Protein AF-A0A945FA44-F1 (afdb_monomer_lite)

Radius of gyration: 22.69 Å; chains: 1; bounding box: 32×105×58 Å

Secondary structure (DSSP, 8-state):
-----------------------S-EEEEEE-TT--EEEEESGGG--HHHHHHHHHTT-EEEEEEE-EEEE-TTSS-EEEE--HHHHHHTT--SEEEEEE-SSS-EEEEEEETTTEEPP--SEE-HHHHHHHHHHHHHHHHTT-GGG---------------

Sequence (162 aa):
MKHFITLIVLTVFLAPLQARAGSGYDYQLYKNSENYGIVVFPKKYIFKSLGDYIASISFDAVESGKAVMRRGSKNENETLMMPLEVQKKHSIEKFIVIQVLGQDAMLAGIYDPEWGLTLPSAQHGMEAMKENIPKTLNIFRGSNPRRQTGIPGRLTGLPSRG

pLDDT: mean 81.05, std 21.4, range [36.09, 98.69]

Foldseek 3Di:
DDDDDDDDDDPDPPPPPPPQPQPPAKWWWWAAPVLEIEIEPSPVQCDDLNVVLCVVVRTHTDDMDGWGWDWWLVNPDIDTGPDPVVCVVSVHQKYKYWYDPHQAWIFIWIHHNVPIIDDSPDTGGPVRCSVVVLVVVCVVCPPPPVPNDDDPDDDDDDDDDD

Structure (mmCIF, N/CA/C/O backbone):
data_AF-A0A945FA44-F1
#
_entry.id   AF-A0A945FA44-F1
#
loop_
_atom_site.group_PDB
_atom_site.id
_atom_site.type_symbol
_atom_site.label_atom_id
_atom_site.label_alt_id
_atom_site.label_comp_id
_atom_site.label_asym_id
_atom_site.label_entity_id
_atom_site.label_seq_id
_atom_site.pdbx_PDB_ins_code
_atom_s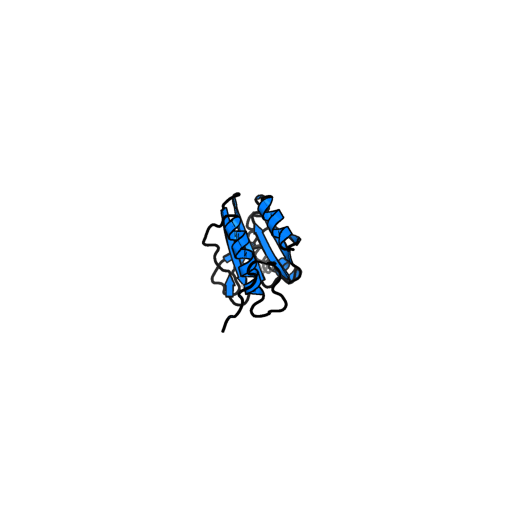ite.Cartn_x
_atom_site.Cartn_y
_atom_site.Cartn_z
_atom_site.occupancy
_atom_site.B_iso_or_equiv
_atom_site.auth_seq_id
_atom_site.auth_comp_id
_atom_site.auth_asym_id
_atom_site.auth_atom_id
_atom_site.pdbx_PDB_model_num
ATOM 1 N N . MET A 1 1 ? 13.989 57.664 -43.356 1.00 36.09 1 MET A N 1
ATOM 2 C CA . MET A 1 1 ? 13.396 56.471 -43.996 1.00 36.09 1 MET A CA 1
ATOM 3 C C . MET A 1 1 ? 13.568 55.290 -43.053 1.00 36.09 1 MET A C 1
ATOM 5 O O . MET A 1 1 ? 14.694 55.092 -42.635 1.00 36.09 1 MET A O 1
ATOM 9 N N . LYS A 1 2 ? 12.471 54.563 -42.764 1.00 38.12 2 LYS A N 1
ATOM 10 C CA . LYS A 1 2 ? 12.396 53.084 -42.662 1.00 38.12 2 LYS A CA 1
ATOM 11 C C . LYS A 1 2 ? 13.391 52.375 -41.701 1.00 38.12 2 LYS A C 1
ATOM 13 O O . LYS A 1 2 ? 14.580 52.408 -41.948 1.00 38.12 2 LYS A O 1
ATOM 18 N N . HIS A 1 3 ? 13.027 51.646 -40.642 1.00 48.44 3 HIS A N 1
ATOM 19 C CA . HIS A 1 3 ? 11.811 50.901 -40.305 1.00 48.44 3 HIS A CA 1
ATOM 20 C C . HIS A 1 3 ? 11.721 50.675 -38.781 1.00 48.44 3 HIS A C 1
ATOM 22 O O . HIS A 1 3 ? 12.719 50.373 -38.136 1.00 48.44 3 HIS A O 1
ATOM 28 N N . PHE A 1 4 ? 10.502 50.744 -38.244 1.00 50.22 4 PHE A N 1
ATOM 29 C CA . PHE A 1 4 ? 10.088 50.061 -37.017 1.00 50.22 4 PHE A CA 1
ATOM 30 C C . PHE A 1 4 ? 9.973 48.557 -37.289 1.00 50.22 4 PHE A C 1
ATOM 32 O O . PHE A 1 4 ? 9.249 48.219 -38.223 1.00 50.22 4 PHE A O 1
ATOM 39 N N . ILE A 1 5 ? 10.574 47.683 -36.465 1.00 52.59 5 ILE A N 1
ATOM 40 C CA . ILE A 1 5 ? 10.046 46.331 -36.188 1.00 52.59 5 ILE A CA 1
ATOM 41 C C . ILE A 1 5 ? 10.317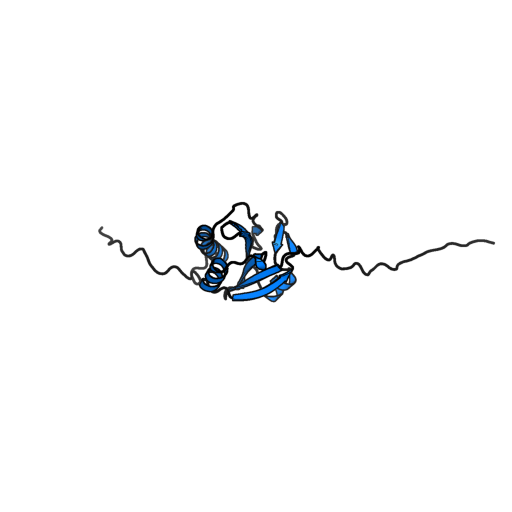 45.951 -34.719 1.00 52.59 5 ILE A C 1
ATOM 43 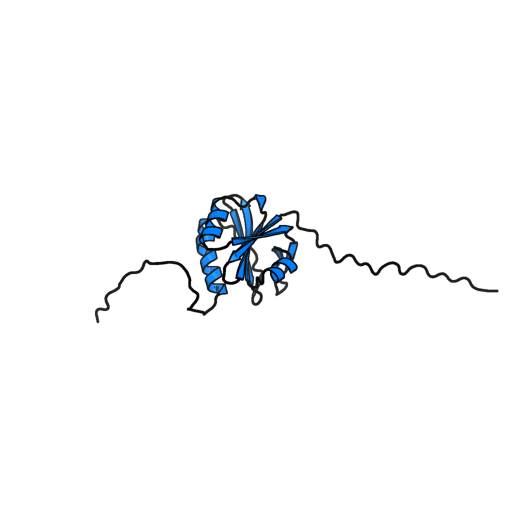O O . ILE A 1 5 ? 11.445 45.931 -34.239 1.00 52.59 5 ILE A O 1
ATOM 47 N N . THR A 1 6 ? 9.210 45.665 -34.049 1.00 47.38 6 THR A N 1
ATOM 48 C CA . THR A 1 6 ? 8.952 45.159 -32.698 1.00 47.38 6 THR A CA 1
ATOM 49 C C . THR A 1 6 ? 9.402 43.704 -32.481 1.00 47.38 6 THR A C 1
ATOM 51 O O . THR A 1 6 ? 9.190 42.883 -33.368 1.00 47.38 6 THR A O 1
ATOM 54 N N . LEU A 1 7 ? 9.871 43.341 -31.273 1.00 48.66 7 LEU A N 1
ATOM 55 C CA . LEU A 1 7 ? 9.714 41.981 -30.701 1.00 48.66 7 LEU A CA 1
ATOM 56 C C . LEU A 1 7 ? 9.857 42.027 -29.157 1.00 48.66 7 LEU A C 1
ATOM 58 O O . LEU A 1 7 ? 10.959 42.069 -28.626 1.00 48.66 7 LEU A O 1
ATOM 62 N N . ILE A 1 8 ? 8.813 42.383 -28.404 1.00 52.75 8 ILE A N 1
ATOM 63 C CA . ILE A 1 8 ? 7.915 41.489 -27.639 1.00 52.75 8 ILE A CA 1
ATOM 64 C C . ILE A 1 8 ? 8.549 40.154 -27.171 1.00 52.75 8 ILE A C 1
ATOM 66 O O . ILE A 1 8 ? 8.669 39.210 -27.938 1.00 52.75 8 ILE A O 1
ATOM 70 N N . VAL A 1 9 ? 8.843 40.120 -25.861 1.00 49.56 9 VAL A N 1
ATOM 71 C CA . VAL A 1 9 ? 8.635 39.030 -24.878 1.00 49.56 9 VAL A CA 1
ATOM 72 C C . VAL A 1 9 ? 9.369 37.694 -25.079 1.00 49.56 9 VAL A C 1
ATOM 74 O O . VAL A 1 9 ? 8.985 36.861 -25.890 1.00 49.56 9 VAL A O 1
ATOM 77 N N . LEU A 1 10 ? 10.292 37.402 -24.152 1.00 42.75 10 LEU A N 1
ATOM 78 C CA . LEU A 1 10 ? 10.541 36.032 -23.680 1.00 42.75 10 LEU A CA 1
ATOM 79 C C . LEU A 1 10 ? 10.611 35.995 -22.144 1.00 42.75 10 LEU A C 1
ATOM 81 O O . LEU A 1 10 ? 11.617 35.644 -21.538 1.00 42.75 10 LEU A O 1
ATOM 85 N N . THR A 1 11 ? 9.510 36.378 -21.502 1.00 53.59 11 THR A N 1
ATOM 86 C CA . THR A 1 11 ? 9.221 36.096 -20.089 1.00 53.59 11 THR A CA 1
ATOM 87 C C . THR A 1 11 ? 8.400 34.812 -19.966 1.00 53.59 11 THR A C 1
ATOM 89 O O . THR A 1 11 ? 7.275 34.866 -19.501 1.00 53.59 11 THR A O 1
ATOM 92 N N . VAL A 1 12 ? 8.922 33.644 -20.364 1.00 52.31 12 VAL A N 1
ATOM 93 C CA . VAL A 1 12 ? 8.373 32.344 -19.916 1.00 52.31 12 VAL A CA 1
ATOM 94 C C . VAL A 1 12 ? 9.465 31.266 -19.958 1.00 52.31 12 VAL A C 1
ATOM 96 O O . VAL A 1 12 ? 9.595 30.541 -20.934 1.00 52.31 12 VAL A O 1
ATOM 99 N N . PHE A 1 13 ? 10.248 31.127 -18.888 1.00 43.81 13 PHE A N 1
ATOM 100 C CA . PHE A 1 13 ? 10.927 29.856 -18.572 1.00 43.81 13 PHE A CA 1
ATOM 101 C C . PHE A 1 13 ? 10.882 29.534 -17.070 1.00 43.81 13 PHE A C 1
ATOM 103 O O . PHE A 1 13 ? 11.717 28.820 -16.532 1.00 43.81 13 PHE A O 1
ATOM 110 N N . LEU A 1 14 ? 9.847 30.028 -16.388 1.00 46.38 14 LEU A N 1
ATOM 111 C CA . LEU A 1 14 ? 9.320 29.405 -15.180 1.00 46.38 14 LEU A CA 1
ATOM 112 C C . LEU A 1 14 ? 8.082 28.627 -15.613 1.00 46.38 14 LEU A C 1
ATOM 114 O O . LEU A 1 14 ? 6.956 29.074 -15.425 1.00 46.38 14 LEU A O 1
ATOM 118 N N . ALA A 1 15 ? 8.290 27.478 -16.255 1.00 44.00 15 ALA A N 1
ATOM 119 C CA . ALA A 1 15 ? 7.246 26.470 -16.226 1.00 44.00 15 ALA A CA 1
ATOM 120 C C . ALA A 1 15 ? 7.117 26.070 -14.748 1.00 44.00 15 ALA A C 1
ATOM 122 O O . ALA A 1 15 ? 8.093 25.545 -14.199 1.00 44.00 15 ALA A O 1
ATOM 123 N N . PRO A 1 16 ? 5.988 26.332 -14.060 1.00 47.81 16 PRO A N 1
ATOM 124 C CA . PRO A 1 16 ? 5.751 25.636 -12.813 1.00 47.81 16 PRO A CA 1
ATOM 125 C C . PRO A 1 16 ? 5.829 24.152 -13.165 1.00 47.81 16 PRO A C 1
ATOM 127 O O . PRO A 1 16 ? 5.113 23.696 -14.063 1.00 47.81 16 PRO A O 1
ATOM 130 N N . LEU A 1 17 ? 6.750 23.427 -12.510 1.00 48.97 17 LEU A N 1
ATOM 131 C CA . LEU A 1 17 ? 6.714 21.969 -12.455 1.00 48.97 17 LEU A CA 1
ATOM 132 C C . LEU A 1 17 ? 5.247 21.601 -12.347 1.00 48.97 17 LEU A C 1
ATOM 134 O O . LEU A 1 17 ? 4.590 22.095 -11.431 1.00 48.97 17 LEU A O 1
ATOM 138 N N . GLN A 1 18 ? 4.753 20.835 -13.319 1.00 43.97 18 GLN A N 1
ATOM 139 C CA . GLN A 1 18 ? 3.375 20.385 -13.383 1.00 43.97 18 GLN A CA 1
ATOM 140 C C . GLN A 1 18 ? 2.956 19.946 -11.984 1.00 43.97 18 GLN A C 1
ATOM 142 O O . GLN A 1 18 ? 3.293 18.848 -11.538 1.00 43.97 18 GLN A O 1
ATOM 147 N N . ALA A 1 19 ? 2.258 20.829 -11.271 1.00 47.84 19 ALA A N 1
ATOM 148 C CA . ALA A 1 19 ? 1.634 20.507 -10.015 1.00 47.84 19 ALA A CA 1
ATOM 149 C C . ALA A 1 19 ? 0.479 19.609 -10.430 1.00 47.84 19 ALA A C 1
ATOM 151 O O . ALA A 1 19 ? -0.627 20.078 -10.694 1.00 47.84 19 ALA A O 1
ATOM 152 N N . ARG A 1 20 ? 0.775 18.314 -10.618 1.00 50.59 20 ARG A N 1
ATOM 153 C CA . ARG A 1 20 ? -0.246 17.282 -10.739 1.00 50.59 20 ARG A CA 1
ATOM 154 C C . ARG A 1 20 ? -1.184 17.545 -9.581 1.00 50.59 20 ARG A C 1
ATOM 156 O O . ARG A 1 20 ? -0.742 17.506 -8.433 1.00 50.59 20 ARG A O 1
ATOM 163 N N . ALA A 1 21 ? -2.423 17.900 -9.911 1.00 46.81 21 ALA A N 1
ATOM 164 C CA . ALA A 1 21 ? -3.441 18.219 -8.935 1.00 46.81 21 ALA A CA 1
ATOM 165 C C . ALA A 1 21 ? -3.416 17.120 -7.869 1.00 46.81 21 ALA A C 1
ATOM 167 O O . ALA A 1 21 ? -3.644 15.944 -8.170 1.00 46.81 21 ALA A O 1
ATOM 168 N N . GLY A 1 22 ? -3.026 17.490 -6.646 1.00 55.53 22 GLY A N 1
ATOM 169 C CA . GLY A 1 22 ? -3.114 16.583 -5.515 1.00 55.53 22 GLY A CA 1
ATOM 170 C C . GLY A 1 22 ? -4.555 16.102 -5.457 1.00 55.53 22 GLY A C 1
ATOM 171 O O . GLY A 1 22 ? -5.479 16.900 -5.595 1.00 55.53 22 GLY A O 1
ATOM 172 N N . SER A 1 23 ? -4.756 14.803 -5.297 1.00 65.69 23 SER A N 1
ATOM 173 C CA . SER A 1 23 ? -6.063 14.152 -5.449 1.00 65.69 23 SER A CA 1
ATOM 174 C C . SER A 1 23 ? -7.109 14.529 -4.388 1.00 65.69 23 SER A C 1
ATOM 176 O O . SER A 1 23 ? -8.102 13.832 -4.218 1.00 65.69 23 SER A O 1
ATOM 178 N N . GLY A 1 24 ? -6.886 15.599 -3.619 1.00 79.62 24 GLY A N 1
ATOM 179 C CA . GLY A 1 24 ? -7.657 16.002 -2.442 1.00 79.62 24 GLY A CA 1
ATOM 180 C C . GLY A 1 24 ? -7.461 15.070 -1.242 1.00 79.62 24 GLY A C 1
ATOM 181 O O . GLY A 1 24 ? -7.406 15.537 -0.100 1.00 79.62 24 GLY A O 1
ATOM 182 N N . TYR A 1 25 ? -7.293 13.772 -1.494 1.00 92.12 25 TYR A N 1
ATOM 183 C CA . TYR A 1 25 ? -7.171 12.733 -0.486 1.00 92.12 25 TYR A CA 1
ATOM 184 C C . TYR A 1 25 ? -5.803 12.721 0.191 1.00 92.12 25 TYR A C 1
ATOM 186 O O . TYR A 1 25 ? -4.752 12.774 -0.451 1.00 92.12 25 TYR A O 1
ATOM 194 N N . ASP A 1 26 ? -5.835 12.601 1.514 1.00 96.81 26 ASP A N 1
ATOM 195 C CA . ASP A 1 26 ? -4.654 12.297 2.308 1.00 96.81 26 ASP A CA 1
ATOM 196 C C . ASP A 1 26 ? -4.371 10.794 2.255 1.00 96.81 26 ASP A C 1
ATOM 198 O O . ASP A 1 26 ? -5.305 9.992 2.308 1.00 96.81 26 ASP A O 1
ATOM 202 N N . TYR A 1 27 ? -3.101 10.406 2.185 1.00 97.62 27 TYR A N 1
ATOM 203 C CA . TYR A 1 27 ? -2.666 9.023 2.371 1.00 97.62 27 TYR A CA 1
ATOM 204 C C . TYR A 1 27 ? -1.957 8.852 3.716 1.00 97.62 27 TYR A C 1
ATOM 206 O O . TYR A 1 27 ? -1.428 9.807 4.290 1.00 97.62 27 TYR A O 1
ATOM 214 N N . GLN A 1 28 ? -1.905 7.612 4.189 1.00 98.44 28 GLN A N 1
ATOM 215 C CA . GLN A 1 28 ? -0.967 7.150 5.203 1.00 98.44 28 GLN A CA 1
ATOM 216 C C . GLN A 1 28 ? -0.066 6.086 4.579 1.00 98.44 28 GLN A C 1
ATOM 218 O O . GLN A 1 28 ? -0.556 5.117 4.002 1.00 98.44 28 GLN A O 1
ATOM 223 N N . LEU A 1 29 ? 1.245 6.281 4.678 1.00 98.62 29 LEU A N 1
ATOM 224 C CA . LEU A 1 29 ? 2.247 5.294 4.311 1.00 98.62 29 LEU A CA 1
ATOM 225 C C . LEU A 1 29 ? 2.685 4.539 5.561 1.00 98.62 29 LEU A C 1
ATOM 227 O O . LEU A 1 29 ? 3.043 5.150 6.576 1.00 98.62 29 LEU A O 1
ATOM 231 N N . TYR A 1 30 ? 2.691 3.220 5.439 1.00 98.69 30 TYR A N 1
ATOM 232 C CA . TYR A 1 30 ? 3.281 2.299 6.387 1.00 98.69 30 TYR A CA 1
ATOM 233 C C . TYR A 1 30 ? 4.445 1.556 5.742 1.00 98.69 30 TYR A C 1
ATOM 235 O O . TYR A 1 30 ? 4.419 1.297 4.536 1.00 98.69 30 TYR A O 1
ATOM 243 N N . LYS A 1 31 ? 5.445 1.190 6.541 1.00 98.19 31 LYS A N 1
ATOM 244 C CA . LYS A 1 31 ? 6.649 0.500 6.081 1.00 98.19 31 LYS A CA 1
ATOM 245 C C . LYS A 1 31 ? 7.060 -0.581 7.078 1.00 98.19 31 LYS A C 1
ATOM 247 O O . LYS A 1 31 ? 6.935 -0.373 8.279 1.00 98.19 31 LYS A O 1
ATOM 252 N N . ASN A 1 32 ? 7.571 -1.706 6.584 1.00 97.50 32 ASN A N 1
ATOM 253 C CA . ASN A 1 32 ? 8.159 -2.755 7.421 1.00 97.50 32 ASN A CA 1
ATOM 254 C C . ASN A 1 32 ? 9.701 -2.781 7.346 1.00 97.50 32 ASN A C 1
ATOM 256 O O . ASN A 1 32 ? 10.327 -2.052 6.569 1.00 97.50 32 ASN A O 1
ATOM 260 N N . SER A 1 33 ? 10.327 -3.664 8.128 1.00 95.62 33 SER A N 1
ATOM 261 C CA . SER A 1 33 ? 11.790 -3.844 8.174 1.00 95.62 33 SER A CA 1
ATOM 262 C C . SER A 1 33 ? 12.412 -4.356 6.866 1.00 95.62 33 SER A C 1
ATOM 264 O O . SER A 1 33 ? 13.619 -4.234 6.668 1.00 95.62 33 SER A O 1
ATOM 266 N N . GLU A 1 34 ? 11.602 -4.891 5.949 1.00 95.00 34 GLU A N 1
ATOM 267 C CA . GLU A 1 34 ? 12.029 -5.342 4.619 1.00 95.00 34 GLU A CA 1
ATOM 268 C C . GLU A 1 34 ? 11.973 -4.227 3.561 1.00 95.00 34 GLU A C 1
ATOM 270 O O . GLU A 1 34 ? 12.319 -4.459 2.405 1.00 95.00 34 GLU A O 1
ATOM 275 N N . ASN A 1 35 ? 11.580 -3.009 3.952 1.00 95.62 35 ASN A N 1
ATOM 276 C CA . ASN A 1 35 ? 11.327 -1.860 3.079 1.00 95.62 35 ASN A CA 1
ATOM 277 C C . ASN A 1 35 ? 10.135 -2.016 2.117 1.00 95.62 35 ASN A C 1
ATOM 279 O O . ASN A 1 35 ? 10.029 -1.272 1.139 1.00 95.62 35 ASN A O 1
ATOM 283 N N . TYR A 1 36 ? 9.204 -2.925 2.405 1.00 97.56 36 TYR A N 1
ATOM 284 C CA . TYR A 1 36 ? 7.919 -2.965 1.712 1.00 97.56 36 TYR A CA 1
ATOM 285 C C . TYR A 1 36 ? 6.979 -1.900 2.267 1.00 97.56 36 TYR A C 1
ATOM 287 O O . TYR A 1 36 ? 7.020 -1.577 3.456 1.00 97.56 36 TYR A O 1
ATOM 295 N N . GLY A 1 37 ? 6.132 -1.356 1.394 1.00 98.12 37 GLY A N 1
ATOM 296 C CA . GLY A 1 37 ? 5.158 -0.329 1.750 1.00 98.12 37 GLY A CA 1
ATOM 297 C C . GLY A 1 37 ? 3.714 -0.826 1.759 1.00 98.12 37 GLY A C 1
ATOM 298 O O . GLY A 1 37 ? 3.331 -1.686 0.966 1.00 98.12 37 GLY A O 1
ATOM 299 N N . ILE A 1 38 ? 2.887 -0.216 2.603 1.00 98.44 38 ILE A N 1
ATOM 300 C CA . ILE A 1 38 ? 1.429 -0.202 2.453 1.00 98.44 38 ILE A CA 1
ATOM 301 C C . ILE A 1 38 ? 0.999 1.263 2.407 1.00 98.44 38 ILE A C 1
ATOM 303 O O . ILE A 1 38 ? 1.237 2.017 3.347 1.00 98.44 38 ILE A O 1
ATOM 307 N N . VAL A 1 39 ? 0.378 1.680 1.308 1.00 97.69 39 VAL A N 1
ATOM 308 C CA . VAL A 1 39 ? -0.181 3.025 1.142 1.00 97.69 39 VAL A CA 1
ATOM 309 C C . VAL A 1 39 ? -1.689 2.923 1.268 1.00 97.69 39 VAL A C 1
ATOM 311 O O . VAL A 1 39 ? -2.322 2.260 0.452 1.00 97.69 39 VAL A O 1
ATOM 314 N N . VAL A 1 40 ? -2.268 3.599 2.256 1.00 97.50 40 VAL A N 1
ATOM 315 C CA . VAL A 1 40 ? -3.718 3.613 2.473 1.00 97.50 40 VAL A CA 1
ATOM 316 C C . VAL A 1 40 ? -4.275 5.005 2.223 1.00 97.50 40 VAL A C 1
ATOM 318 O O . VAL A 1 40 ? -3.767 5.988 2.766 1.00 97.50 40 VAL A O 1
ATOM 321 N N . PHE A 1 41 ? -5.339 5.100 1.431 1.00 96.00 41 PHE A N 1
ATOM 322 C CA . PHE A 1 41 ? -6.087 6.336 1.224 1.00 96.00 41 PHE A CA 1
ATOM 323 C C . PHE A 1 41 ? -7.589 6.042 1.072 1.00 96.00 41 PHE A C 1
ATOM 325 O O . PHE A 1 41 ? -7.962 4.951 0.661 1.00 96.00 41 PHE A O 1
ATOM 332 N N . PRO A 1 42 ? -8.477 7.002 1.353 1.00 95.56 42 PRO A N 1
ATOM 333 C CA . PRO A 1 42 ? -8.221 8.229 2.096 1.00 95.56 42 PRO A CA 1
ATOM 334 C C . PRO A 1 42 ? -7.873 7.935 3.564 1.00 95.56 42 PRO A C 1
ATOM 336 O O . PRO A 1 42 ? -8.554 7.153 4.223 1.00 95.56 42 PRO A O 1
ATOM 339 N N . LYS A 1 43 ? -6.860 8.613 4.114 1.00 95.81 43 LYS A N 1
ATOM 340 C CA . LYS A 1 43 ? -6.381 8.438 5.499 1.00 95.81 43 LYS A CA 1
ATOM 341 C C . LYS A 1 43 ? -7.499 8.573 6.535 1.00 95.81 43 LYS A C 1
ATOM 343 O O . LYS A 1 43 ? -7.541 7.819 7.498 1.00 95.81 43 LYS A O 1
ATOM 348 N N . LYS A 1 44 ? -8.437 9.500 6.314 1.00 94.00 44 LYS A N 1
ATOM 349 C CA . LYS A 1 44 ? -9.598 9.726 7.192 1.00 94.00 44 LYS A CA 1
ATOM 350 C C . LYS A 1 44 ? -10.533 8.517 7.338 1.00 94.00 44 LYS A C 1
ATOM 352 O O . LYS A 1 44 ? -11.355 8.514 8.245 1.00 94.00 44 LYS A O 1
ATOM 357 N N . TYR A 1 45 ? -10.439 7.529 6.448 1.00 94.50 45 TYR A N 1
ATOM 358 C CA . TYR A 1 45 ? -11.272 6.325 6.468 1.00 94.50 45 TYR A CA 1
ATOM 359 C C . TYR A 1 45 ? -10.529 5.088 6.971 1.00 94.50 45 TYR A C 1
ATOM 361 O O . TYR A 1 45 ? -11.099 4.002 6.970 1.00 94.50 45 TYR A O 1
ATOM 369 N N . ILE A 1 46 ? -9.290 5.231 7.449 1.00 95.50 46 ILE A N 1
ATOM 370 C CA . ILE A 1 46 ? -8.579 4.132 8.105 1.00 95.50 46 ILE A CA 1
ATOM 371 C C . ILE A 1 46 ? -9.293 3.821 9.421 1.00 95.50 46 ILE A C 1
ATOM 373 O O . ILE A 1 46 ? -9.153 4.531 10.416 1.00 95.50 46 ILE A O 1
ATOM 377 N N . PHE A 1 47 ? -10.094 2.764 9.404 1.00 94.75 47 PHE A N 1
ATOM 378 C CA . PHE A 1 47 ? -10.815 2.280 10.569 1.00 94.75 47 PHE A CA 1
ATOM 379 C C . PHE A 1 47 ? -9.906 1.419 11.452 1.00 94.75 47 PHE A C 1
ATOM 381 O O . PHE A 1 47 ? -8.887 0.884 11.007 1.00 94.75 47 PHE A O 1
ATOM 388 N N . LYS A 1 48 ? -10.290 1.282 12.725 1.00 94.81 48 LYS A N 1
ATOM 389 C CA . LYS A 1 48 ? -9.450 0.686 13.770 1.00 94.81 48 LYS A CA 1
ATOM 390 C C . LYS A 1 48 ? -8.933 -0.708 13.407 1.00 94.81 48 LYS A C 1
ATOM 392 O O . LYS A 1 48 ? -7.739 -0.938 13.520 1.00 94.81 48 LYS A O 1
ATOM 397 N N . SER A 1 49 ? -9.784 -1.615 12.923 1.00 95.00 49 SER A N 1
ATOM 398 C CA . SER A 1 49 ? -9.350 -2.983 12.602 1.00 95.00 49 SER A CA 1
ATOM 399 C C . SER A 1 49 ? -8.362 -3.058 11.435 1.00 95.00 49 SER A C 1
ATOM 401 O O . SER A 1 49 ? -7.471 -3.903 11.478 1.00 95.00 49 SER A O 1
ATOM 403 N N . LEU A 1 50 ? -8.442 -2.162 10.443 1.00 96.25 50 LEU A N 1
ATOM 404 C CA . LEU A 1 50 ? -7.422 -2.063 9.395 1.00 96.25 50 LEU A CA 1
ATOM 405 C C . LEU A 1 50 ? -6.091 -1.563 9.968 1.00 96.25 50 LEU A C 1
ATOM 407 O O . LEU A 1 50 ? -5.048 -2.148 9.689 1.00 96.25 50 LEU A O 1
ATOM 411 N N . GLY A 1 51 ? -6.129 -0.508 10.788 1.00 96.56 51 GLY A N 1
ATOM 412 C CA . GLY A 1 51 ? -4.937 0.035 11.444 1.00 96.56 51 GLY A CA 1
ATOM 413 C C . GLY A 1 51 ? -4.257 -0.978 12.370 1.00 96.56 51 GLY A C 1
ATOM 414 O O . GLY A 1 51 ? -3.052 -1.196 12.259 1.00 96.56 51 GLY A O 1
ATOM 415 N N . ASP A 1 52 ? -5.039 -1.644 13.223 1.00 97.31 52 ASP A N 1
ATOM 416 C CA . ASP A 1 52 ? -4.571 -2.692 14.135 1.00 97.31 52 ASP A CA 1
ATOM 417 C C . ASP A 1 52 ? -3.957 -3.864 13.358 1.00 97.31 52 ASP A C 1
ATOM 419 O O . ASP A 1 52 ? -2.903 -4.377 13.733 1.00 97.31 52 ASP A O 1
ATOM 423 N N . TYR A 1 53 ? -4.588 -4.278 12.253 1.00 97.62 53 TYR A N 1
ATOM 424 C CA . TYR A 1 53 ? -4.061 -5.349 11.415 1.00 97.62 53 TYR A CA 1
ATOM 425 C C . TYR A 1 53 ? -2.714 -4.974 10.789 1.00 97.62 53 TYR A C 1
ATOM 427 O O . TYR A 1 53 ? -1.768 -5.753 10.899 1.00 97.62 53 TYR A O 1
ATOM 435 N N . ILE A 1 54 ? -2.599 -3.786 10.184 1.00 98.06 54 ILE A N 1
ATOM 436 C CA . ILE A 1 54 ? -1.340 -3.309 9.592 1.00 98.06 54 ILE A CA 1
ATOM 437 C C . ILE A 1 54 ? -0.226 -3.289 10.653 1.00 98.06 54 ILE A C 1
ATOM 439 O O . ILE A 1 54 ? 0.860 -3.812 10.410 1.00 98.06 54 ILE A O 1
ATOM 443 N N . ALA A 1 55 ? -0.508 -2.788 11.858 1.00 97.62 55 ALA A N 1
ATOM 444 C CA . ALA A 1 55 ? 0.455 -2.820 12.959 1.00 97.62 55 ALA A CA 1
ATOM 445 C C . ALA A 1 55 ? 0.830 -4.259 13.371 1.00 97.62 55 ALA A C 1
ATOM 447 O O . ALA A 1 55 ? 2.004 -4.553 13.600 1.00 97.62 55 ALA A O 1
ATOM 448 N N . SER A 1 56 ? -0.140 -5.184 13.409 1.00 97.81 56 SER A N 1
ATOM 449 C CA . SER A 1 56 ? 0.085 -6.586 13.800 1.00 97.81 56 SER A CA 1
ATOM 450 C C . SER A 1 56 ? 1.038 -7.349 12.874 1.00 97.81 56 SER A C 1
ATOM 452 O O . SER A 1 56 ? 1.693 -8.291 13.315 1.00 97.81 56 SER A O 1
ATOM 454 N N . ILE A 1 57 ? 1.161 -6.921 11.613 1.00 96.50 57 ILE A N 1
ATOM 455 C CA . ILE A 1 57 ? 2.103 -7.484 10.634 1.00 96.50 57 ILE A CA 1
ATOM 456 C C . ILE A 1 57 ? 3.417 -6.688 10.547 1.00 96.50 57 ILE A C 1
ATOM 458 O O . ILE A 1 57 ? 4.142 -6.794 9.558 1.00 96.50 57 ILE A O 1
ATOM 462 N N . SER A 1 58 ? 3.735 -5.910 11.591 1.00 97.25 58 SER A N 1
ATOM 463 C CA . SER A 1 58 ? 4.988 -5.153 11.744 1.00 97.25 58 SER A CA 1
ATOM 464 C C . SER A 1 58 ? 5.208 -4.076 10.676 1.00 97.25 58 SER A C 1
ATOM 466 O O . SER A 1 58 ? 6.324 -3.888 10.185 1.00 97.25 58 SER A O 1
ATOM 468 N N . PHE A 1 59 ? 4.135 -3.378 10.302 1.00 98.44 59 PHE A N 1
ATOM 469 C CA . PHE A 1 59 ? 4.196 -2.181 9.470 1.00 98.44 59 PHE A CA 1
ATOM 470 C C . PHE A 1 59 ? 3.967 -0.932 10.325 1.00 98.44 59 PHE A C 1
ATOM 472 O O . PHE A 1 59 ? 2.883 -0.727 10.871 1.00 98.44 59 PHE A O 1
ATOM 479 N N . ASP A 1 60 ? 4.973 -0.065 10.374 1.00 98.12 60 ASP A N 1
ATOM 480 C CA . ASP A 1 60 ? 4.936 1.186 11.126 1.00 98.12 60 ASP A CA 1
ATOM 481 C C . ASP A 1 60 ? 4.510 2.345 10.228 1.00 98.12 60 ASP A C 1
ATOM 483 O O . ASP A 1 60 ? 4.904 2.431 9.064 1.00 98.12 60 ASP A O 1
ATOM 487 N N . ALA A 1 61 ? 3.715 3.269 10.764 1.00 98.25 61 ALA A N 1
ATOM 488 C CA . ALA A 1 61 ? 3.360 4.501 10.069 1.00 98.25 61 ALA A CA 1
ATOM 489 C C . ALA A 1 61 ? 4.597 5.410 9.946 1.00 98.25 61 ALA A C 1
ATOM 491 O O . ALA A 1 61 ? 5.147 5.833 10.959 1.00 98.25 61 ALA A O 1
ATOM 492 N N . VAL A 1 62 ? 5.013 5.746 8.719 1.00 98.00 62 VAL A N 1
ATOM 493 C CA . VAL A 1 62 ? 6.258 6.511 8.483 1.00 98.00 62 VAL A CA 1
ATOM 494 C C . VAL A 1 62 ? 6.046 7.880 7.842 1.00 98.00 62 VAL A C 1
ATOM 496 O O . VAL A 1 62 ? 6.850 8.782 8.062 1.00 98.00 62 VAL A O 1
ATOM 499 N N . GLU A 1 63 ? 4.980 8.072 7.059 1.00 98.38 63 GLU A N 1
ATOM 500 C CA . GLU A 1 63 ? 4.687 9.373 6.449 1.00 98.38 63 GLU A CA 1
ATOM 501 C C . GLU A 1 63 ? 3.217 9.508 6.047 1.00 98.38 63 GLU A C 1
ATOM 503 O O . GLU A 1 63 ? 2.551 8.529 5.719 1.00 98.38 63 GLU A O 1
ATOM 508 N N . SER A 1 64 ? 2.701 10.734 6.042 1.00 98.00 64 SER A N 1
ATOM 509 C CA . SER A 1 64 ? 1.393 11.051 5.470 1.00 98.00 64 SER A CA 1
ATOM 510 C C . SER A 1 64 ? 1.451 12.361 4.706 1.00 98.00 64 SER A C 1
ATOM 512 O O . SER A 1 64 ? 2.230 13.246 5.047 1.00 98.00 64 SER A O 1
ATOM 514 N N . GLY A 1 65 ? 0.588 12.505 3.710 1.00 96.88 65 GLY A N 1
ATOM 515 C CA . GLY A 1 65 ? 0.491 13.718 2.912 1.00 96.88 65 GLY A CA 1
ATOM 516 C C . GLY A 1 65 ? -0.606 13.594 1.869 1.00 96.88 65 GLY A C 1
ATOM 517 O O . GLY A 1 65 ? -1.472 12.729 1.976 1.00 96.88 65 GLY A O 1
ATOM 518 N N . LYS A 1 66 ? -0.554 14.432 0.834 1.00 96.50 66 LYS A N 1
ATOM 519 C CA . LYS A 1 66 ? -1.515 14.378 -0.272 1.00 96.50 66 LYS A CA 1
ATOM 520 C C . LYS A 1 66 ? -1.152 13.277 -1.258 1.00 96.50 66 LYS A C 1
ATOM 522 O O . LYS A 1 66 ? -0.015 13.205 -1.724 1.00 96.50 66 LYS A O 1
ATOM 527 N N . ALA A 1 67 ? -2.125 12.427 -1.572 1.00 95.38 67 ALA A N 1
ATOM 528 C CA . ALA A 1 67 ? -1.960 11.406 -2.591 1.00 95.38 67 ALA A CA 1
ATOM 529 C C . ALA A 1 67 ? -1.950 12.058 -3.978 1.00 95.38 67 ALA A C 1
ATOM 531 O O . ALA A 1 67 ? -2.665 13.036 -4.234 1.00 95.38 67 ALA A O 1
ATOM 532 N N . VAL A 1 68 ? -1.160 11.500 -4.884 1.00 95.00 68 VAL A N 1
ATOM 533 C CA . VAL A 1 68 ? -1.020 11.968 -6.264 1.00 95.00 68 VAL A CA 1
ATOM 534 C C . VAL A 1 68 ? -1.390 10.849 -7.226 1.00 95.00 68 VAL A C 1
ATOM 536 O O . VAL A 1 68 ? -1.063 9.686 -6.986 1.00 95.00 68 VAL A O 1
ATOM 539 N N . MET A 1 69 ? -2.064 11.200 -8.322 1.00 93.56 69 MET A N 1
ATOM 540 C CA . MET A 1 69 ? -2.330 10.249 -9.398 1.00 93.56 69 MET A CA 1
ATOM 541 C C . MET A 1 69 ? -1.008 9.876 -10.071 1.00 93.56 69 MET A C 1
ATOM 543 O O . MET A 1 69 ? -0.266 10.746 -10.547 1.00 93.56 69 MET A O 1
ATOM 547 N N . ARG A 1 70 ? -0.685 8.583 -10.072 1.00 91.81 70 ARG A N 1
ATOM 548 C CA . ARG A 1 70 ? 0.567 8.050 -10.612 1.00 91.81 70 ARG A CA 1
ATOM 549 C C . ARG A 1 70 ? 0.308 6.790 -11.417 1.00 91.81 70 ARG A C 1
ATOM 551 O O . ARG A 1 70 ? -0.546 5.980 -11.073 1.00 91.81 70 ARG A O 1
ATOM 558 N N . ARG A 1 71 ? 1.108 6.622 -12.466 1.00 91.31 71 ARG A N 1
ATOM 559 C CA . ARG A 1 71 ? 1.170 5.397 -13.259 1.00 91.31 71 ARG A CA 1
ATOM 560 C C . ARG A 1 71 ? 2.151 4.398 -12.653 1.00 91.31 71 ARG A C 1
ATOM 562 O O . ARG A 1 71 ? 3.123 4.800 -12.009 1.00 91.31 71 ARG A O 1
ATOM 569 N N . GLY A 1 72 ? 1.886 3.111 -12.871 1.00 89.62 72 GLY A N 1
ATOM 570 C CA . GLY A 1 72 ? 2.854 2.038 -12.625 1.00 89.62 72 GLY A CA 1
ATOM 571 C C . GLY A 1 72 ? 4.072 2.125 -13.550 1.00 89.62 72 GLY A C 1
ATOM 572 O O . GLY A 1 72 ? 4.050 2.857 -14.537 1.00 89.62 72 GLY A O 1
ATOM 573 N N . SER A 1 73 ? 5.121 1.343 -13.273 1.00 87.75 73 SER A N 1
ATOM 574 C CA . SER A 1 73 ? 6.373 1.361 -14.058 1.00 87.75 73 SER A CA 1
ATOM 575 C C . SER A 1 73 ? 6.183 1.026 -15.545 1.00 87.75 73 SER A C 1
ATOM 577 O O . SER A 1 73 ? 6.918 1.537 -16.386 1.00 87.75 73 SER A O 1
ATOM 579 N N . LYS A 1 74 ? 5.171 0.217 -15.883 1.00 88.50 74 LYS A N 1
ATOM 580 C CA . LYS A 1 74 ? 4.794 -0.134 -17.264 1.00 88.50 74 LYS A CA 1
ATOM 581 C C . LYS A 1 74 ? 3.881 0.885 -17.953 1.00 88.50 74 LYS A C 1
ATOM 583 O O . LYS A 1 74 ? 3.581 0.729 -19.126 1.00 88.50 74 LYS A O 1
ATOM 588 N N . ASN A 1 75 ? 3.441 1.934 -17.252 1.00 86.19 75 ASN A N 1
ATOM 589 C CA . ASN A 1 75 ? 2.491 2.946 -17.741 1.00 86.19 75 ASN A CA 1
ATOM 590 C C . ASN A 1 75 ? 1.104 2.430 -18.177 1.00 86.19 75 ASN A C 1
ATOM 592 O O . ASN A 1 75 ? 0.339 3.200 -18.754 1.00 86.19 75 ASN A O 1
ATOM 596 N N . GLU A 1 76 ? 0.765 1.180 -17.867 1.00 86.81 76 GLU A N 1
ATOM 597 C CA . GLU A 1 76 ? -0.510 0.548 -18.241 1.00 86.81 76 GLU A CA 1
ATOM 598 C C . GLU A 1 76 ? -1.672 0.985 -17.344 1.00 86.81 76 GLU A C 1
ATOM 600 O O . GLU A 1 76 ? -2.779 1.205 -17.820 1.00 86.81 76 GLU A O 1
ATOM 605 N N . ASN A 1 77 ? -1.401 1.157 -16.048 1.00 90.75 77 ASN A N 1
ATOM 606 C CA . ASN A 1 77 ? -2.408 1.450 -15.033 1.00 90.75 77 ASN A CA 1
ATOM 607 C C . ASN A 1 77 ? -2.023 2.688 -14.221 1.00 90.75 77 ASN A C 1
ATOM 609 O O . ASN A 1 77 ? -0.833 2.956 -14.010 1.00 90.75 77 ASN A O 1
ATOM 613 N N . GLU A 1 78 ? -3.026 3.405 -13.710 1.00 91.62 78 GLU A N 1
ATOM 614 C CA . GLU A 1 78 ? -2.865 4.543 -12.803 1.00 91.62 78 GLU A CA 1
ATOM 615 C C . GLU A 1 78 ? -3.798 4.467 -11.596 1.00 91.62 78 GLU A C 1
ATOM 617 O O . GLU A 1 78 ? -4.911 3.956 -11.674 1.00 91.62 78 GLU A O 1
ATOM 622 N N . THR A 1 79 ? -3.318 4.960 -10.456 1.00 92.62 79 THR A N 1
ATOM 623 C CA . THR A 1 79 ? -4.121 5.128 -9.241 1.00 92.62 79 THR A CA 1
ATOM 624 C C . THR A 1 79 ? -3.499 6.191 -8.335 1.00 92.62 79 THR A C 1
ATOM 626 O O . THR A 1 79 ? -2.424 6.736 -8.619 1.00 92.62 79 THR A O 1
ATOM 629 N N . LEU A 1 80 ? -4.172 6.498 -7.229 1.00 92.56 80 LEU A N 1
ATOM 630 C CA . LEU A 1 80 ? -3.660 7.389 -6.198 1.00 92.56 80 LEU A CA 1
ATOM 631 C C . LEU A 1 80 ? -2.615 6.682 -5.336 1.00 92.56 80 LEU A C 1
ATOM 633 O O . LEU A 1 80 ? -2.819 5.571 -4.855 1.00 92.56 80 LEU A O 1
ATOM 637 N N . MET A 1 81 ? -1.482 7.347 -5.128 1.00 92.25 81 MET A N 1
ATOM 638 C CA . MET A 1 81 ? -0.368 6.831 -4.330 1.00 92.25 81 MET A CA 1
ATOM 639 C C . MET A 1 81 ? 0.334 7.966 -3.578 1.00 92.25 81 MET A C 1
ATOM 641 O O . MET A 1 81 ? 0.065 9.147 -3.809 1.00 92.25 81 MET A O 1
ATOM 645 N N . MET A 1 82 ? 1.300 7.619 -2.726 1.00 95.50 82 MET A N 1
ATOM 646 C CA . MET A 1 82 ? 2.281 8.584 -2.219 1.00 95.50 82 MET A CA 1
ATOM 647 C C . MET A 1 82 ? 3.066 9.246 -3.375 1.00 95.50 82 MET A C 1
ATOM 649 O O . MET A 1 82 ? 3.268 8.607 -4.417 1.00 95.50 82 MET A O 1
ATOM 653 N N . PRO A 1 83 ? 3.561 10.488 -3.218 1.00 96.12 83 PRO A N 1
ATOM 654 C CA . PRO A 1 83 ? 4.488 11.096 -4.174 1.00 96.12 83 PRO A CA 1
ATOM 655 C C . PRO A 1 83 ? 5.739 10.242 -4.412 1.00 96.12 83 PRO A C 1
ATOM 657 O O . PRO A 1 83 ? 6.168 9.483 -3.538 1.00 96.12 83 PRO A O 1
ATOM 660 N N . LEU A 1 84 ? 6.335 10.352 -5.603 1.00 95.12 84 LEU A N 1
ATOM 661 C CA . LEU A 1 84 ? 7.527 9.573 -5.962 1.00 95.12 84 LEU A CA 1
ATOM 662 C C . LEU A 1 84 ? 8.719 9.935 -5.063 1.00 95.12 84 LEU A C 1
ATOM 664 O O . LEU A 1 84 ? 9.553 9.092 -4.748 1.00 95.12 84 LEU A O 1
ATOM 668 N N . GLU A 1 85 ? 8.778 11.182 -4.623 1.00 96.31 85 GLU A N 1
ATOM 669 C CA . GLU A 1 85 ? 9.794 11.725 -3.730 1.00 96.31 85 GLU A CA 1
ATOM 670 C C . GLU A 1 85 ? 9.723 11.045 -2.361 1.00 96.31 85 GLU A C 1
ATOM 672 O O . GLU A 1 85 ? 10.752 10.664 -1.812 1.00 96.31 85 GLU A O 1
ATOM 677 N N . VAL A 1 86 ? 8.509 10.810 -1.853 1.00 97.62 86 VAL A N 1
ATOM 678 C CA . VAL A 1 86 ? 8.273 10.092 -0.591 1.00 97.62 86 VAL A CA 1
ATOM 679 C C . VAL A 1 86 ? 8.658 8.624 -0.730 1.00 97.62 86 VAL A C 1
ATOM 681 O O . VAL A 1 86 ? 9.343 8.078 0.134 1.00 97.62 86 VAL A O 1
ATOM 684 N N . GLN A 1 87 ? 8.289 7.997 -1.849 1.00 96.25 87 GLN A N 1
ATOM 685 C CA . GLN A 1 87 ? 8.694 6.625 -2.149 1.00 96.25 87 GLN A CA 1
ATOM 686 C C . GLN A 1 87 ? 10.223 6.467 -2.114 1.00 96.25 87 GLN A C 1
ATOM 688 O O . GLN A 1 87 ? 10.734 5.551 -1.471 1.00 96.25 87 GLN A O 1
ATOM 693 N N . LYS A 1 88 ? 10.950 7.382 -2.774 1.00 96.88 88 LYS A N 1
ATOM 694 C CA . LYS A 1 88 ? 12.421 7.404 -2.798 1.00 96.88 88 LYS A CA 1
ATOM 695 C C . LYS A 1 88 ? 13.012 7.690 -1.419 1.00 96.88 88 LYS A C 1
ATOM 697 O O . LYS A 1 88 ? 13.932 6.994 -1.010 1.00 96.88 88 LYS A O 1
ATOM 702 N N . LYS A 1 89 ? 12.465 8.672 -0.693 1.00 97.88 89 LYS A N 1
ATOM 703 C CA . LYS A 1 89 ? 12.890 9.048 0.666 1.00 97.88 89 LYS A CA 1
ATOM 704 C C . LYS A 1 89 ? 12.879 7.856 1.624 1.00 97.88 89 LYS A C 1
ATOM 706 O O . LYS A 1 89 ? 13.772 7.738 2.455 1.00 97.88 89 LYS A O 1
ATOM 711 N N . HIS A 1 90 ? 11.882 6.980 1.501 1.00 97.31 90 HIS A N 1
ATOM 712 C CA . HIS A 1 90 ? 11.728 5.802 2.358 1.00 97.31 90 HIS A CA 1
ATOM 713 C C . HIS A 1 90 ? 12.297 4.512 1.758 1.00 97.31 90 HIS A C 1
ATOM 715 O O . HIS A 1 90 ? 12.133 3.456 2.370 1.00 97.31 90 HIS A O 1
ATOM 721 N N . SER A 1 91 ? 12.968 4.571 0.604 1.00 96.88 91 SER A N 1
ATOM 722 C CA . SER A 1 91 ? 13.520 3.405 -0.107 1.00 96.88 91 SER A CA 1
ATOM 723 C C . SER A 1 91 ? 12.493 2.288 -0.337 1.00 96.88 91 SER A C 1
ATOM 725 O O . SER A 1 91 ? 12.793 1.112 -0.148 1.00 96.88 91 SER A O 1
ATOM 727 N N . ILE A 1 92 ? 11.259 2.655 -0.697 1.00 96.88 92 ILE A N 1
ATOM 728 C CA . ILE A 1 92 ? 10.172 1.694 -0.918 1.00 96.88 92 ILE A CA 1
ATOM 729 C C . ILE A 1 92 ? 10.116 1.318 -2.395 1.00 96.88 92 ILE A C 1
ATOM 731 O O . ILE A 1 92 ? 9.716 2.113 -3.249 1.00 96.88 92 ILE A O 1
ATOM 735 N N . GLU A 1 93 ? 10.486 0.081 -2.699 1.00 93.75 93 GLU A N 1
ATOM 736 C CA . GLU A 1 93 ? 10.481 -0.425 -4.075 1.00 93.75 93 GLU A CA 1
ATOM 737 C C . GLU A 1 93 ? 9.157 -1.095 -4.435 1.00 93.75 93 GLU A C 1
ATOM 739 O O . GLU A 1 93 ? 8.609 -0.835 -5.506 1.00 93.75 93 GLU A O 1
ATOM 744 N N . LYS A 1 94 ? 8.616 -1.902 -3.517 1.00 96.88 94 LYS A N 1
ATOM 745 C CA . LYS A 1 94 ? 7.375 -2.666 -3.689 1.00 96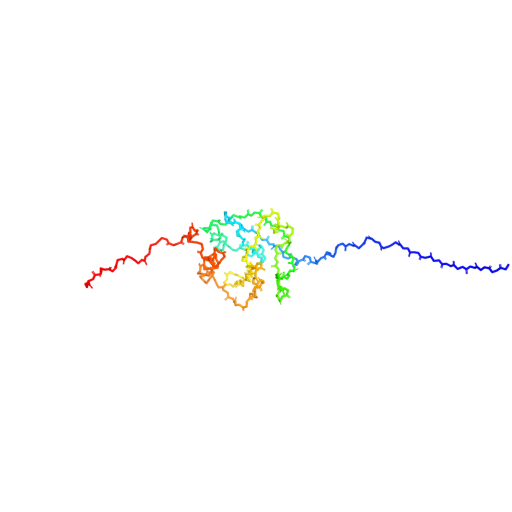.88 94 LYS A CA 1
ATOM 746 C C . LYS A 1 94 ? 6.375 -2.272 -2.619 1.00 96.88 94 LYS A C 1
ATOM 748 O O . LYS A 1 94 ? 6.735 -2.148 -1.444 1.00 96.88 94 LYS A O 1
ATOM 753 N N . PHE A 1 95 ? 5.125 -2.059 -3.008 1.00 97.44 95 PHE A N 1
ATOM 754 C CA . PHE A 1 95 ? 4.098 -1.672 -2.051 1.00 97.44 95 PHE A CA 1
ATOM 755 C C . PHE A 1 95 ? 2.698 -2.091 -2.471 1.00 97.44 95 PHE A C 1
ATOM 757 O O . PHE A 1 95 ? 2.387 -2.246 -3.650 1.00 97.44 95 PHE A O 1
ATOM 764 N N . ILE A 1 96 ? 1.844 -2.251 -1.468 1.00 97.38 96 ILE A N 1
ATOM 765 C CA . ILE A 1 96 ? 0.413 -2.485 -1.631 1.00 97.38 96 ILE A CA 1
ATOM 766 C C . ILE A 1 96 ? -0.290 -1.134 -1.529 1.00 97.38 96 ILE A C 1
ATOM 768 O O . ILE A 1 96 ? 0.014 -0.324 -0.652 1.00 97.38 96 ILE A O 1
ATOM 772 N N . VAL A 1 97 ? -1.231 -0.885 -2.426 1.00 96.56 97 VAL A N 1
ATOM 773 C CA . VAL A 1 97 ? -2.094 0.294 -2.434 1.00 96.56 97 VAL A CA 1
ATOM 774 C C . VAL A 1 97 ? -3.472 -0.134 -1.954 1.00 96.56 97 VAL A C 1
ATOM 776 O O . VAL A 1 97 ? -4.063 -1.026 -2.547 1.00 96.56 97 VAL A O 1
ATOM 779 N N . ILE A 1 98 ? -3.993 0.490 -0.901 1.00 96.38 98 ILE A N 1
ATOM 780 C CA . ILE A 1 98 ? -5.315 0.201 -0.340 1.00 96.38 98 ILE A CA 1
ATOM 781 C C . ILE A 1 98 ? -6.174 1.457 -0.447 1.00 96.38 98 ILE A C 1
ATOM 783 O O . ILE A 1 98 ? -5.905 2.466 0.208 1.00 96.38 98 ILE A O 1
ATOM 787 N N . GLN A 1 99 ? -7.233 1.372 -1.244 1.00 95.50 99 GLN A N 1
ATOM 788 C CA . GLN A 1 99 ? -8.281 2.376 -1.288 1.00 95.50 99 GLN A CA 1
ATOM 789 C C . GLN A 1 99 ? -9.425 1.959 -0.369 1.00 95.50 99 GLN A C 1
ATOM 791 O O . GLN A 1 99 ? -10.101 0.966 -0.629 1.00 95.50 99 GLN A O 1
ATOM 796 N N . VAL A 1 100 ? -9.679 2.726 0.685 1.00 95.12 100 VAL A N 1
ATOM 797 C CA . VAL A 1 100 ? -10.810 2.492 1.586 1.00 95.12 100 VAL A CA 1
ATOM 798 C C . VAL A 1 100 ? -12.052 3.184 1.031 1.00 95.12 100 VAL A C 1
ATOM 800 O O . VAL A 1 100 ? -12.069 4.406 0.873 1.00 95.12 100 VAL A O 1
ATOM 803 N N . LEU A 1 101 ? -13.091 2.399 0.741 1.00 92.00 101 LEU A N 1
ATOM 804 C CA . LEU A 1 101 ? -14.404 2.892 0.311 1.00 92.00 101 LEU A CA 1
ATOM 805 C C . LEU A 1 101 ? -15.376 3.002 1.500 1.00 92.00 101 LEU A C 1
ATOM 807 O O . LEU A 1 101 ? -16.235 3.878 1.515 1.00 92.00 101 LEU A O 1
ATOM 811 N N . GLY A 1 102 ? -15.207 2.139 2.506 1.00 84.38 102 GLY A N 1
ATOM 812 C CA . GLY A 1 102 ? -15.987 2.080 3.744 1.00 84.38 102 GLY A CA 1
ATOM 813 C C . GLY A 1 102 ? -15.432 1.012 4.695 1.00 84.38 102 GLY A C 1
ATOM 814 O O . GLY A 1 102 ? -14.386 0.431 4.413 1.00 84.38 102 GLY A O 1
ATOM 815 N N . GLN A 1 103 ? -16.118 0.739 5.810 1.00 75.06 103 GLN A N 1
ATOM 816 C CA . GLN A 1 103 ? -15.658 -0.252 6.803 1.00 75.06 103 GLN A CA 1
ATOM 817 C C . GLN A 1 103 ? -15.558 -1.679 6.236 1.00 75.06 103 GLN A C 1
ATOM 819 O O . GLN A 1 103 ? -14.643 -2.412 6.603 1.00 75.06 103 GLN A O 1
ATOM 824 N N . ASP A 1 104 ? -16.428 -2.033 5.287 1.00 78.50 104 ASP A N 1
ATOM 825 C CA . ASP A 1 104 ? -16.506 -3.391 4.728 1.00 78.50 104 ASP A CA 1
ATOM 826 C C . ASP A 1 104 ? -15.992 -3.502 3.287 1.00 78.50 104 ASP A C 1
ATOM 828 O O . ASP A 1 104 ? -15.977 -4.590 2.713 1.00 78.50 104 ASP A O 1
ATOM 832 N N . ALA A 1 105 ? -15.565 -2.387 2.691 1.00 91.12 105 ALA A N 1
ATOM 833 C CA . ALA A 1 105 ? -15.189 -2.334 1.285 1.00 91.12 105 ALA A CA 1
ATOM 834 C C . ALA A 1 105 ? -13.874 -1.579 1.089 1.00 91.12 105 ALA A C 1
ATOM 836 O O . ALA A 1 105 ? -13.771 -0.368 1.312 1.00 91.12 105 ALA A O 1
ATOM 837 N N . MET A 1 106 ? -12.869 -2.311 0.621 1.00 94.69 106 MET A N 1
ATOM 838 C CA . MET A 1 106 ? -11.571 -1.788 0.215 1.00 94.69 106 MET A CA 1
ATOM 839 C C . MET A 1 106 ? -11.223 -2.300 -1.178 1.00 94.69 106 MET A C 1
ATOM 841 O O . MET A 1 106 ? -11.567 -3.422 -1.531 1.00 94.69 106 MET A O 1
ATOM 845 N N . LEU A 1 107 ? -10.504 -1.504 -1.959 1.00 94.81 107 LEU A N 1
ATOM 846 C CA . LEU A 1 107 ? -9.838 -1.978 -3.167 1.00 94.81 107 LEU A CA 1
ATOM 847 C C . LEU A 1 107 ? -8.341 -2.092 -2.884 1.00 94.81 107 LEU A C 1
ATOM 849 O O . LEU A 1 107 ? -7.774 -1.217 -2.227 1.00 94.81 107 LEU A O 1
ATOM 853 N N . ALA A 1 108 ? -7.699 -3.141 -3.392 1.00 93.88 108 ALA A N 1
ATOM 854 C CA . ALA A 1 108 ? -6.263 -3.347 -3.238 1.00 93.88 108 ALA A CA 1
ATOM 855 C C . ALA A 1 108 ? -5.566 -3.450 -4.600 1.00 93.88 108 ALA A C 1
ATOM 857 O O . ALA A 1 108 ? -5.981 -4.219 -5.462 1.00 93.88 108 ALA A O 1
ATOM 858 N N . GLY A 1 109 ? -4.500 -2.677 -4.779 1.00 94.06 109 GLY A N 1
ATOM 859 C CA . GLY A 1 109 ? -3.575 -2.759 -5.905 1.00 94.06 109 GLY A CA 1
ATOM 860 C C . GLY A 1 109 ? -2.164 -3.063 -5.422 1.00 94.06 109 GLY A C 1
ATOM 861 O O . GLY A 1 109 ? -1.840 -2.909 -4.245 1.00 94.06 109 GLY A O 1
ATOM 862 N N . ILE A 1 110 ? -1.308 -3.493 -6.336 1.00 95.12 110 ILE A N 1
ATOM 863 C CA . ILE A 1 110 ? 0.081 -3.855 -6.068 1.00 95.12 110 ILE A CA 1
ATOM 864 C C . ILE A 1 110 ? 0.954 -3.039 -7.005 1.00 95.12 110 ILE A C 1
ATOM 866 O O . ILE A 1 110 ? 0.713 -3.019 -8.208 1.00 95.12 110 ILE A O 1
ATOM 870 N N . TYR A 1 111 ? 1.966 -2.382 -6.453 1.00 95.44 111 TYR A N 1
ATOM 871 C CA . TYR A 1 111 ? 3.058 -1.811 -7.219 1.00 95.44 111 TYR A CA 1
ATOM 872 C C . TYR A 1 111 ? 4.295 -2.691 -7.056 1.00 95.44 111 TYR A C 1
ATOM 874 O O . TYR A 1 111 ? 4.808 -2.857 -5.945 1.00 95.44 111 TYR A O 1
ATOM 882 N N . ASP A 1 112 ? 4.793 -3.197 -8.178 1.00 94.00 112 ASP A N 1
ATOM 883 C CA . ASP A 1 112 ? 6.094 -3.846 -8.297 1.00 94.00 112 ASP A CA 1
ATOM 884 C C . ASP A 1 112 ? 6.839 -3.205 -9.486 1.00 94.00 112 ASP A C 1
ATOM 886 O O . ASP A 1 112 ? 6.237 -3.006 -10.545 1.00 94.00 112 ASP A O 1
ATOM 890 N N . PRO A 1 113 ? 8.123 -2.822 -9.359 1.00 90.88 113 PRO A N 1
ATOM 891 C CA . PRO A 1 113 ? 8.855 -2.200 -10.459 1.00 90.88 113 PRO A CA 1
ATOM 892 C C . PRO A 1 113 ? 8.947 -3.097 -11.703 1.00 90.88 113 PRO A C 1
ATOM 894 O O . PRO A 1 113 ? 8.970 -2.566 -12.817 1.00 90.88 113 PRO A O 1
ATOM 897 N N . GLU A 1 114 ? 8.947 -4.423 -11.543 1.00 89.12 114 GLU A N 1
ATOM 898 C CA . GLU A 1 114 ? 9.049 -5.382 -12.644 1.00 89.12 114 GLU A CA 1
ATOM 899 C C . GLU A 1 114 ? 7.713 -5.586 -13.365 1.00 89.12 114 GLU A C 1
ATOM 901 O O . GLU A 1 114 ? 7.686 -5.623 -14.598 1.00 89.12 114 GLU A O 1
ATOM 906 N N . TRP A 1 115 ? 6.608 -5.685 -12.619 1.00 84.88 115 TRP A N 1
ATOM 907 C CA . TRP A 1 115 ? 5.278 -5.994 -13.172 1.00 84.88 115 TRP A CA 1
ATOM 908 C C . TRP A 1 115 ? 4.420 -4.759 -13.438 1.00 84.88 115 TRP A C 1
ATOM 910 O O . TRP A 1 115 ? 3.471 -4.818 -14.212 1.00 84.88 115 TRP A O 1
ATOM 920 N N . GLY A 1 116 ? 4.755 -3.625 -12.831 1.00 90.19 116 GLY A N 1
ATOM 921 C CA . GLY A 1 116 ? 3.957 -2.411 -12.889 1.00 90.19 116 GLY A CA 1
ATOM 922 C C . GLY A 1 116 ? 2.937 -2.317 -11.760 1.00 90.19 116 GLY A C 1
ATOM 923 O O . GLY A 1 116 ? 3.138 -2.809 -10.652 1.00 90.19 116 GLY A O 1
ATOM 924 N N . LEU A 1 117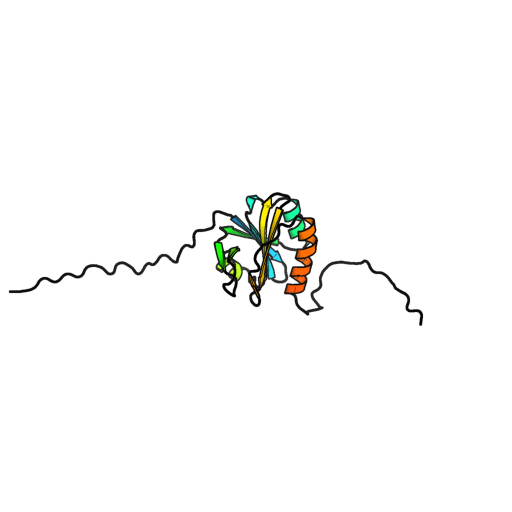 ? 1.855 -1.593 -12.038 1.00 92.06 117 LEU A N 1
ATOM 925 C CA . LEU A 1 117 ? 0.754 -1.390 -11.106 1.00 92.06 117 LEU A CA 1
ATOM 926 C C . LEU A 1 117 ? -0.393 -2.320 -11.492 1.00 92.06 117 LEU A C 1
ATOM 928 O O . LEU A 1 117 ? -0.831 -2.276 -12.639 1.00 92.06 117 LEU A O 1
ATOM 932 N N . THR A 1 118 ? -0.928 -3.091 -10.551 1.00 90.56 118 THR A N 1
ATOM 933 C CA . THR A 1 118 ? -2.180 -3.827 -10.763 1.00 90.56 118 THR A CA 1
ATOM 934 C C . THR A 1 118 ? -3.388 -2.931 -10.489 1.00 90.56 118 THR A C 1
ATOM 936 O O . THR A 1 118 ? -3.361 -2.093 -9.583 1.00 90.56 118 THR A O 1
ATOM 939 N N . LEU A 1 119 ? -4.462 -3.093 -11.270 1.00 77.50 119 LEU A N 1
ATOM 940 C CA . LEU A 1 119 ? -5.710 -2.375 -11.017 1.00 77.50 119 LEU A CA 1
ATOM 941 C C . LEU A 1 119 ? -6.436 -2.971 -9.806 1.00 77.50 119 LEU A C 1
ATOM 943 O O . LEU A 1 119 ? -6.728 -4.172 -9.811 1.00 77.50 119 LEU A O 1
ATOM 947 N N . PRO A 1 120 ? -6.809 -2.142 -8.817 1.00 70.25 120 PRO A N 1
ATOM 948 C CA . PRO A 1 120 ? -7.733 -2.537 -7.765 1.00 70.25 120 PRO A CA 1
ATOM 949 C C . PRO A 1 120 ? -9.133 -2.774 -8.361 1.00 70.25 120 PRO A C 1
ATOM 951 O O . PRO A 1 120 ? -9.935 -1.851 -8.468 1.00 70.25 120 PRO A O 1
ATOM 954 N N . SER A 1 121 ? -9.414 -3.994 -8.823 1.00 69.75 121 SER A N 1
ATOM 955 C CA . SER A 1 121 ? -10.642 -4.314 -9.577 1.00 69.75 121 SER A CA 1
ATOM 956 C C . SER A 1 121 ? -11.730 -4.990 -8.740 1.00 69.75 121 SER A C 1
ATOM 958 O O . SER A 1 121 ? -12.907 -4.885 -9.077 1.00 69.75 121 SER A O 1
ATOM 960 N N . ALA A 1 122 ? -11.362 -5.638 -7.632 1.00 83.19 122 ALA A N 1
ATOM 961 C CA . ALA A 1 122 ? -12.293 -6.311 -6.734 1.00 83.19 122 ALA A CA 1
ATOM 962 C C . ALA A 1 122 ? -12.393 -5.589 -5.385 1.00 83.19 122 ALA A C 1
ATOM 964 O O . ALA A 1 122 ? -11.395 -5.120 -4.834 1.00 83.19 122 ALA A O 1
ATOM 965 N N . GLN A 1 123 ? -13.615 -5.523 -4.850 1.00 89.75 123 GLN A N 1
ATOM 966 C CA . GLN A 1 123 ? -13.848 -5.088 -3.478 1.00 89.75 123 GLN A CA 1
ATOM 967 C C . GLN A 1 123 ? -13.537 -6.230 -2.514 1.00 89.75 123 GLN A C 1
ATOM 969 O O . GLN A 1 123 ? -13.995 -7.360 -2.683 1.00 89.75 123 GLN A O 1
ATOM 974 N N . HIS A 1 124 ? -12.763 -5.913 -1.487 1.00 89.56 124 HIS A N 1
ATOM 975 C CA . HIS A 1 124 ? -12.320 -6.826 -0.453 1.00 89.56 124 HIS A CA 1
ATOM 976 C C . HIS A 1 124 ? -12.753 -6.306 0.915 1.00 89.56 124 HIS A C 1
ATOM 978 O O . HIS A 1 124 ? -12.516 -5.147 1.260 1.00 89.56 124 HIS A O 1
ATOM 984 N N . GLY A 1 125 ? -13.352 -7.193 1.707 1.00 93.25 125 GLY A N 1
ATOM 985 C CA . GLY A 1 125 ? -13.540 -6.983 3.137 1.00 93.25 125 GLY A CA 1
ATOM 986 C C . GLY A 1 125 ? -12.274 -7.319 3.928 1.00 93.25 125 GLY A C 1
ATOM 987 O O . GLY A 1 125 ? -11.258 -7.753 3.377 1.00 93.25 125 GLY A O 1
ATOM 988 N N . MET A 1 126 ? -12.342 -7.159 5.249 1.00 93.69 126 MET A N 1
ATOM 989 C CA . MET A 1 126 ? -11.173 -7.331 6.114 1.00 93.69 126 MET A CA 1
ATOM 990 C C . MET A 1 126 ? -10.580 -8.749 6.077 1.00 93.69 126 MET A C 1
ATOM 992 O O . MET A 1 126 ? -9.360 -8.894 6.060 1.00 93.69 126 MET A O 1
ATOM 996 N N . GLU A 1 127 ? -11.412 -9.790 6.017 1.00 93.12 127 GLU A N 1
ATOM 997 C CA . GLU A 1 127 ? -10.932 -11.180 5.974 1.00 93.12 127 GLU A CA 1
ATOM 998 C C . GLU A 1 127 ? -10.134 -11.478 4.698 1.00 93.12 127 GLU A C 1
ATOM 1000 O O . GLU A 1 127 ? -9.029 -12.014 4.766 1.00 93.12 127 GLU A O 1
ATOM 1005 N N . ALA A 1 128 ? -10.614 -11.010 3.542 1.00 92.31 128 ALA A N 1
ATOM 1006 C CA . ALA A 1 128 ? -9.882 -11.140 2.283 1.00 92.31 128 ALA A CA 1
ATOM 1007 C C . ALA A 1 128 ? -8.545 -10.376 2.313 1.00 92.31 128 ALA A C 1
ATOM 1009 O O . ALA A 1 128 ? -7.548 -10.843 1.765 1.00 92.31 128 ALA A O 1
ATOM 1010 N N . MET A 1 129 ? -8.492 -9.217 2.976 1.00 93.25 129 MET A N 1
ATOM 1011 C CA . MET A 1 129 ? -7.245 -8.460 3.138 1.00 93.25 129 MET A CA 1
ATOM 1012 C C . MET A 1 129 ? -6.236 -9.200 4.022 1.00 93.25 129 MET A C 1
ATOM 1014 O O . MET A 1 129 ? -5.062 -9.284 3.658 1.00 93.25 129 MET A O 1
ATOM 1018 N N . LYS A 1 130 ? -6.692 -9.784 5.140 1.00 94.88 130 LYS A N 1
ATOM 1019 C CA . LYS A 1 130 ? -5.854 -10.598 6.035 1.00 94.88 130 LYS A CA 1
ATOM 1020 C C . LYS A 1 130 ? -5.278 -11.823 5.334 1.00 94.88 130 LYS A C 1
ATOM 1022 O O . LYS A 1 130 ? -4.152 -12.214 5.627 1.00 94.88 130 LYS A O 1
ATOM 1027 N N . GLU A 1 131 ? -6.036 -12.414 4.415 1.00 94.25 131 GLU A N 1
ATOM 1028 C CA . GLU A 1 131 ? -5.591 -13.563 3.634 1.00 94.25 131 GLU A CA 1
ATOM 1029 C C . GLU A 1 131 ? -4.597 -13.169 2.528 1.00 94.25 131 GLU A C 1
ATOM 1031 O O . GLU A 1 131 ? -3.594 -13.855 2.314 1.00 94.25 131 GLU A O 1
ATOM 1036 N N . ASN A 1 132 ? -4.856 -12.069 1.816 1.00 93.12 132 ASN A N 1
ATOM 1037 C CA . ASN A 1 132 ? -4.114 -11.729 0.601 1.00 93.12 132 ASN A CA 1
ATOM 1038 C C . ASN A 1 132 ? -2.854 -10.897 0.848 1.00 93.12 132 ASN A C 1
ATOM 1040 O O . ASN A 1 132 ? -1.878 -11.071 0.120 1.00 93.12 132 ASN A O 1
ATOM 1044 N N . ILE A 1 133 ? -2.816 -10.037 1.873 1.00 95.38 133 ILE A N 1
ATOM 1045 C CA . ILE A 1 133 ? -1.617 -9.234 2.166 1.00 95.38 133 ILE A CA 1
ATOM 1046 C C . ILE A 1 133 ? -0.391 -10.126 2.435 1.00 95.38 133 ILE A C 1
ATOM 1048 O O . ILE A 1 133 ? 0.625 -9.921 1.770 1.00 95.38 133 ILE A O 1
ATOM 1052 N N . PRO A 1 134 ? -0.447 -11.166 3.292 1.00 94.88 134 PRO A N 1
ATOM 1053 C CA . PRO A 1 134 ? 0.700 -12.044 3.520 1.00 94.88 134 PRO A CA 1
ATOM 1054 C C . PRO A 1 134 ? 1.145 -12.792 2.257 1.00 94.88 134 PRO A C 1
ATOM 1056 O O . PRO A 1 134 ? 2.344 -12.954 2.029 1.00 94.88 134 PRO A O 1
ATOM 1059 N N . LYS A 1 135 ? 0.198 -13.203 1.401 1.00 93.94 135 LYS A N 1
ATOM 1060 C CA . LYS A 1 135 ? 0.506 -13.828 0.104 1.00 93.94 135 LYS A CA 1
ATOM 1061 C C . LYS A 1 135 ? 1.271 -12.860 -0.797 1.00 93.94 135 LYS A C 1
ATOM 1063 O O . LYS A 1 135 ? 2.314 -13.230 -1.328 1.00 93.94 135 LYS A O 1
ATOM 1068 N N . THR A 1 136 ? 0.815 -11.614 -0.903 1.00 94.19 136 THR A N 1
ATOM 1069 C CA . THR A 1 136 ? 1.506 -10.563 -1.662 1.00 94.19 136 THR A CA 1
ATOM 1070 C C . THR A 1 136 ? 2.902 -10.281 -1.111 1.00 94.19 136 THR A C 1
ATOM 1072 O O . THR A 1 136 ? 3.851 -10.171 -1.881 1.00 94.19 136 THR A O 1
ATOM 1075 N N . LEU A 1 137 ? 3.070 -10.229 0.213 1.00 94.81 137 LEU A N 1
ATOM 1076 C CA . LEU A 1 137 ? 4.391 -10.050 0.825 1.00 94.81 137 LEU A CA 1
ATOM 1077 C C . LEU A 1 137 ? 5.328 -11.227 0.520 1.00 94.81 137 LEU A C 1
ATOM 1079 O O . LEU A 1 137 ? 6.502 -11.020 0.227 1.00 94.81 137 LEU A O 1
ATOM 1083 N N . ASN A 1 138 ? 4.823 -12.463 0.517 1.00 93.25 138 ASN A N 1
ATOM 1084 C CA . ASN A 1 138 ? 5.609 -13.626 0.095 1.00 93.25 138 ASN A CA 1
ATOM 1085 C C . ASN A 1 138 ? 6.008 -13.546 -1.382 1.00 93.25 138 ASN A C 1
ATOM 1087 O O . ASN A 1 138 ? 7.144 -13.859 -1.727 1.00 93.25 138 ASN A O 1
ATOM 1091 N N . ILE A 1 139 ? 5.106 -13.067 -2.237 1.00 91.50 139 ILE A N 1
ATOM 1092 C CA . ILE A 1 139 ? 5.390 -12.809 -3.649 1.00 91.50 139 ILE A CA 1
ATOM 1093 C C . ILE A 1 139 ? 6.486 -11.734 -3.794 1.00 91.50 139 ILE A C 1
ATOM 1095 O O . ILE A 1 139 ? 7.424 -11.928 -4.566 1.00 91.50 139 ILE A O 1
ATOM 1099 N N . PHE A 1 140 ? 6.447 -10.649 -3.009 1.00 93.56 140 PHE A N 1
ATOM 1100 C CA . PHE A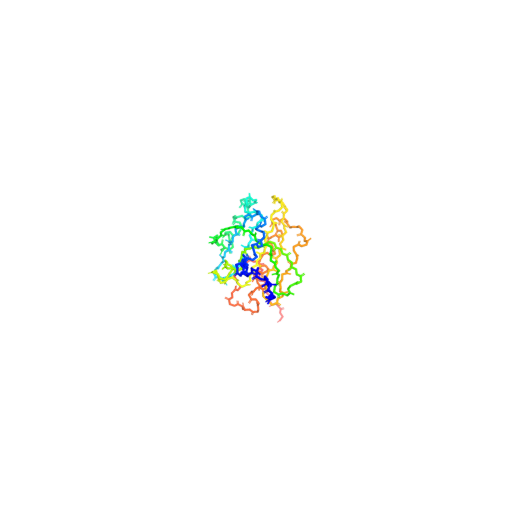 1 140 ? 7.494 -9.616 -3.014 1.00 93.56 140 PHE A CA 1
ATOM 1101 C C . PHE A 1 140 ? 8.878 -10.152 -2.647 1.00 93.56 140 PHE A C 1
ATOM 1103 O O . PHE A 1 140 ? 9.872 -9.707 -3.230 1.00 93.56 140 PHE A O 1
ATOM 1110 N N . ARG A 1 141 ? 8.941 -11.101 -1.706 1.00 91.38 141 ARG A N 1
ATOM 1111 C CA . ARG A 1 141 ? 10.181 -11.771 -1.277 1.00 91.38 141 ARG A CA 1
ATOM 1112 C C . ARG A 1 141 ? 10.734 -12.732 -2.333 1.00 91.38 141 ARG A C 1
ATOM 1114 O O . ARG A 1 141 ? 11.920 -13.066 -2.279 1.00 91.38 141 ARG A O 1
ATOM 1121 N N . GLY A 1 142 ? 9.899 -13.169 -3.279 1.00 85.44 142 GLY A N 1
ATOM 1122 C CA . GLY A 1 142 ? 10.251 -14.148 -4.302 1.00 85.44 142 GLY A CA 1
ATOM 1123 C C . GLY A 1 142 ? 10.695 -15.486 -3.702 1.00 85.44 142 GLY A C 1
ATOM 1124 O O . GLY A 1 142 ? 10.271 -15.880 -2.616 1.00 85.44 142 GLY A O 1
ATOM 1125 N N . SER A 1 143 ? 11.602 -16.182 -4.388 1.00 65.12 143 SER A N 1
ATOM 1126 C CA . SER A 1 143 ? 12.101 -17.510 -3.997 1.00 65.12 143 SER A CA 1
ATOM 1127 C C . SER A 1 143 ? 13.045 -17.515 -2.787 1.00 65.12 143 SER A C 1
ATOM 1129 O O . SER A 1 143 ? 13.751 -18.498 -2.586 1.00 65.12 143 SER A O 1
ATOM 1131 N N . ASN A 1 144 ? 13.123 -16.434 -2.003 1.00 53.44 144 ASN A N 1
ATOM 1132 C CA . ASN A 1 144 ? 14.097 -16.288 -0.923 1.00 53.44 144 ASN A CA 1
ATOM 1133 C C . ASN A 1 144 ? 13.596 -16.960 0.380 1.00 53.44 144 ASN A C 1
ATOM 1135 O O . ASN A 1 144 ? 12.779 -16.372 1.096 1.00 53.44 144 ASN A O 1
ATOM 1139 N N . PRO A 1 145 ? 14.075 -18.168 0.753 1.00 48.03 145 PRO A N 1
ATOM 1140 C CA . PRO A 1 145 ? 13.480 -18.954 1.840 1.00 48.03 145 PRO A CA 1
ATOM 1141 C C . PRO A 1 145 ? 13.798 -18.387 3.231 1.00 48.03 145 PRO A C 1
ATOM 1143 O O . PRO A 1 145 ? 13.098 -18.667 4.197 1.00 48.03 145 PRO A O 1
ATOM 1146 N N . ARG A 1 146 ? 14.846 -17.557 3.349 1.00 48.03 146 ARG A N 1
ATOM 1147 C CA . ARG A 1 146 ? 15.336 -17.016 4.630 1.00 48.03 146 ARG A CA 1
ATOM 1148 C C . ARG A 1 146 ? 14.454 -15.915 5.236 1.00 48.03 146 ARG A C 1
ATOM 1150 O O . ARG A 1 146 ? 14.756 -15.454 6.331 1.00 48.03 146 ARG A O 1
ATOM 1157 N N . ARG A 1 147 ? 13.404 -15.464 4.539 1.00 50.47 147 ARG A N 1
ATOM 1158 C CA . ARG A 1 147 ? 12.544 -14.338 4.963 1.00 50.47 147 ARG A CA 1
ATOM 1159 C C . ARG A 1 147 ? 11.048 -14.665 4.988 1.00 50.47 147 ARG A C 1
ATOM 1161 O O . ARG A 1 147 ? 10.230 -13.761 5.101 1.00 50.47 147 ARG A O 1
ATOM 1168 N N . GLN A 1 148 ? 10.671 -15.943 4.908 1.00 49.75 148 GLN A N 1
ATOM 1169 C CA . GLN A 1 148 ? 9.288 -16.369 5.146 1.00 49.75 148 GLN A CA 1
ATOM 1170 C C . GLN A 1 148 ? 8.963 -16.233 6.639 1.00 49.75 148 GLN A C 1
ATOM 1172 O O . GLN A 1 148 ? 9.137 -17.163 7.421 1.00 49.75 148 GLN A O 1
ATOM 1177 N N . THR A 1 149 ? 8.526 -15.052 7.064 1.00 46.69 149 THR A N 1
ATOM 1178 C CA . THR A 1 149 ? 8.008 -14.835 8.414 1.00 46.69 149 THR A CA 1
ATOM 1179 C C . THR A 1 149 ? 6.485 -14.979 8.422 1.00 46.69 149 THR A C 1
ATOM 1181 O O . THR A 1 149 ? 5.769 -14.193 7.808 1.00 46.69 149 THR A O 1
ATOM 1184 N N . GLY A 1 150 ? 5.998 -15.984 9.163 1.00 42.56 150 GLY A N 1
ATOM 1185 C CA . GLY A 1 150 ? 4.786 -15.839 9.977 1.00 42.56 150 GLY A CA 1
ATOM 1186 C C . GLY A 1 150 ? 3.475 -16.462 9.487 1.00 42.56 150 GLY A C 1
ATOM 1187 O O . GLY A 1 150 ? 2.521 -15.733 9.254 1.00 42.56 150 GLY A O 1
ATOM 1188 N N . ILE A 1 151 ? 3.365 -17.795 9.513 1.00 36.84 151 ILE A N 1
ATOM 1189 C CA . ILE A 1 151 ? 2.283 -18.451 10.278 1.00 36.84 151 ILE A CA 1
ATOM 1190 C C . ILE A 1 151 ? 2.930 -19.596 11.077 1.00 36.84 151 ILE A C 1
ATOM 1192 O O . ILE A 1 151 ? 3.380 -20.570 10.470 1.00 36.84 151 ILE A O 1
ATOM 1196 N N . PRO A 1 152 ? 3.012 -19.526 12.419 1.00 40.97 152 PRO A N 1
ATOM 1197 C CA . PRO A 1 152 ? 3.397 -20.679 13.214 1.00 40.97 152 PRO A CA 1
ATOM 1198 C C . PRO A 1 152 ? 2.214 -21.653 13.328 1.00 40.97 152 PRO A C 1
ATOM 1200 O O . PRO A 1 152 ? 1.205 -21.351 13.953 1.00 40.97 152 PRO A O 1
ATOM 1203 N N . GLY A 1 153 ? 2.384 -22.842 12.742 1.00 43.19 153 GLY A N 1
ATOM 1204 C CA . GLY A 1 153 ? 1.851 -24.109 13.252 1.00 43.19 153 GLY A CA 1
ATOM 1205 C C . GLY A 1 153 ? 0.366 -24.429 13.042 1.00 43.19 153 GLY A C 1
ATOM 1206 O O . GLY A 1 153 ? -0.443 -24.227 13.940 1.00 43.19 153 GLY A O 1
ATOM 1207 N N . ARG A 1 154 ? 0.049 -25.144 11.951 1.00 40.59 154 ARG A N 1
ATOM 1208 C CA . ARG A 1 154 ? -0.818 -26.341 12.012 1.00 40.59 154 ARG A CA 1
ATOM 1209 C C . ARG A 1 154 ? -0.723 -27.187 10.738 1.00 40.59 154 ARG A C 1
ATOM 1211 O O . ARG A 1 154 ? -1.481 -27.005 9.799 1.00 40.59 154 ARG A O 1
ATOM 1218 N N . LEU A 1 155 ? 0.212 -28.131 10.745 1.00 41.38 155 LEU A N 1
ATOM 1219 C CA . LEU A 1 155 ? 0.027 -29.488 10.216 1.00 41.38 155 LEU A CA 1
ATOM 1220 C C . LEU A 1 155 ? 1.162 -30.347 10.775 1.00 41.38 155 LEU A C 1
ATOM 1222 O O . LEU A 1 155 ? 2.203 -30.589 10.176 1.00 41.38 155 LEU A O 1
ATOM 1226 N N . THR A 1 156 ? 0.945 -30.708 12.033 1.00 40.97 156 THR A N 1
ATOM 1227 C CA . THR A 1 156 ? 1.560 -31.832 12.726 1.00 40.97 156 THR A CA 1
ATOM 1228 C C . THR A 1 156 ? 1.423 -33.117 11.911 1.00 40.97 156 THR A C 1
ATOM 1230 O O . THR A 1 156 ? 0.313 -33.472 11.532 1.00 40.97 156 THR A O 1
ATOM 1233 N N . GLY A 1 157 ? 2.550 -33.810 11.731 1.00 41.91 157 GLY A N 1
ATOM 1234 C CA . GLY A 1 157 ? 2.684 -35.269 11.771 1.00 41.91 157 GLY A CA 1
ATOM 1235 C C . GLY A 1 157 ? 1.779 -36.112 10.872 1.00 41.91 157 GLY A C 1
ATOM 1236 O O . GLY A 1 157 ? 0.642 -36.407 11.225 1.00 41.91 157 GLY A O 1
ATOM 1237 N N . LEU A 1 158 ? 2.363 -36.668 9.811 1.00 38.81 158 LEU A N 1
ATOM 1238 C CA . LEU A 1 158 ? 1.957 -37.975 9.297 1.00 38.81 158 LEU A CA 1
ATOM 1239 C C . LEU A 1 158 ? 3.107 -38.966 9.535 1.00 38.81 158 LEU A C 1
ATOM 1241 O O . LEU A 1 158 ? 4.241 -38.659 9.164 1.00 38.81 158 LEU A O 1
ATOM 1245 N N . PRO A 1 159 ? 2.860 -40.130 10.162 1.00 44.41 159 PRO A N 1
ATOM 1246 C CA . PRO A 1 159 ? 3.861 -41.181 10.246 1.00 44.41 159 PRO A CA 1
ATOM 1247 C C . PRO A 1 159 ? 4.002 -41.838 8.870 1.00 44.41 159 PRO A C 1
ATOM 1249 O O . PRO A 1 159 ? 3.022 -42.316 8.298 1.00 44.41 159 PRO A O 1
ATOM 1252 N N . SER A 1 160 ? 5.228 -41.890 8.352 1.00 38.69 160 SER A N 1
ATOM 1253 C CA . SER A 1 160 ? 5.547 -42.732 7.201 1.00 38.69 160 SER A CA 1
ATOM 1254 C C . SER A 1 160 ? 5.527 -44.190 7.662 1.00 38.69 160 SER A C 1
ATOM 1256 O O . SER A 1 160 ? 6.425 -44.634 8.376 1.00 38.69 160 SER A O 1
ATOM 1258 N N . ARG A 1 161 ? 4.466 -44.917 7.305 1.00 42.97 161 ARG A N 1
ATOM 1259 C CA . ARG A 1 161 ? 4.477 -46.382 7.230 1.00 42.97 161 ARG A CA 1
ATOM 1260 C C . ARG A 1 161 ? 4.778 -46.762 5.784 1.00 42.97 161 ARG A C 1
ATOM 1262 O O . ARG A 1 161 ? 4.083 -46.289 4.888 1.00 42.97 161 ARG A O 1
ATOM 1269 N N . GLY A 1 162 ? 5.773 -47.622 5.601 1.00 40.41 162 GLY A N 1
ATOM 1270 C CA . GLY A 1 162 ? 6.213 -48.172 4.322 1.00 40.41 162 GLY A CA 1
ATOM 1271 C C . GLY A 1 162 ? 7.663 -48.582 4.424 1.00 40.41 162 GLY A C 1
ATOM 1272 O O . GLY A 1 162 ? 8.503 -47.681 4.230 1.00 40.41 162 GLY A O 1
#